Protein AF-A0A2S2P7K3-F1 (afdb_monomer_lite)

Structure (mmCIF, N/CA/C/O backbone):
data_AF-A0A2S2P7K3-F1
#
_entry.id   AF-A0A2S2P7K3-F1
#
loop_
_atom_site.group_PDB
_atom_site.id
_atom_site.type_symbol
_atom_site.label_atom_id
_atom_site.label_alt_id
_atom_site.label_comp_id
_atom_site.label_asym_id
_atom_site.label_entity_id
_atom_site.label_seq_id
_atom_site.pdbx_PDB_ins_code
_atom_site.Cartn_x
_atom_site.Cartn_y
_atom_site.Cartn_z
_atom_site.occupancy
_atom_site.B_iso_or_equiv
_atom_site.auth_seq_id
_atom_site.auth_comp_id
_atom_site.auth_asym_id
_atom_site.auth_atom_id
_atom_site.pdbx_PDB_model_num
ATOM 1 N N . TYR A 1 1 ? 11.318 7.553 6.844 1.00 75.62 1 TYR A N 1
ATOM 2 C CA . TYR A 1 1 ? 10.306 7.087 7.810 1.00 75.62 1 TYR A CA 1
ATOM 3 C C . TYR A 1 1 ? 8.905 7.503 7.356 1.00 75.62 1 TYR A C 1
ATOM 5 O O . TYR A 1 1 ? 8.295 6.700 6.678 1.00 75.62 1 TYR A O 1
ATOM 13 N N . TYR A 1 2 ? 8.450 8.754 7.531 1.00 88.12 2 TYR A N 1
ATOM 14 C CA . TYR A 1 2 ? 7.096 9.198 7.116 1.00 88.12 2 TYR A CA 1
ATOM 15 C C . TYR A 1 2 ? 6.766 9.002 5.621 1.00 88.12 2 TYR A C 1
ATOM 17 O O . TYR A 1 2 ? 5.829 8.288 5.277 1.00 88.12 2 TYR A O 1
ATOM 25 N N . PHE A 1 3 ? 7.567 9.598 4.72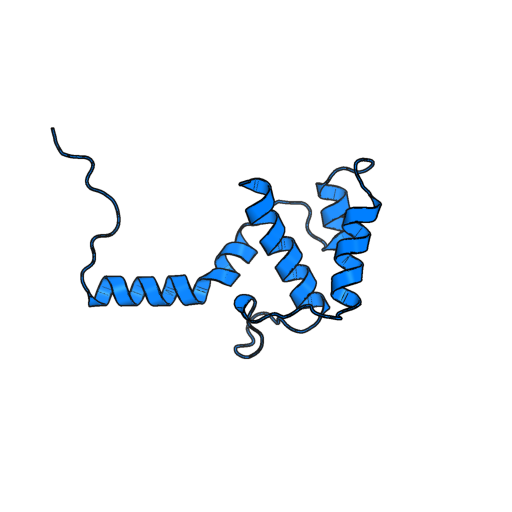8 1.00 91.00 3 PHE A N 1
ATOM 26 C CA . PHE A 1 3 ? 7.356 9.508 3.275 1.00 91.00 3 PHE A CA 1
ATOM 27 C C . PHE A 1 3 ? 7.331 8.054 2.783 1.00 91.00 3 PHE A C 1
ATOM 29 O O . PHE A 1 3 ? 6.427 7.655 2.054 1.00 91.00 3 PHE A O 1
ATOM 36 N N . GLY A 1 4 ? 8.302 7.255 3.241 1.00 93.38 4 GLY A N 1
ATOM 37 C CA . GLY A 1 4 ? 8.417 5.841 2.886 1.00 93.38 4 GLY A CA 1
ATOM 38 C C . GLY A 1 4 ? 7.206 5.021 3.323 1.00 93.38 4 GLY A C 1
ATOM 39 O O . GLY A 1 4 ? 6.751 4.192 2.548 1.00 93.38 4 GLY A O 1
ATOM 40 N N . THR A 1 5 ? 6.639 5.290 4.505 1.00 94.44 5 THR A N 1
ATOM 41 C CA . THR A 1 5 ? 5.430 4.598 4.971 1.00 94.44 5 THR A CA 1
ATOM 42 C C . THR A 1 5 ? 4.260 4.837 4.027 1.00 94.44 5 THR A C 1
ATOM 44 O O . THR A 1 5 ? 3.658 3.874 3.572 1.00 94.44 5 THR A O 1
ATOM 47 N N . VAL A 1 6 ? 3.947 6.090 3.686 1.00 96.12 6 VAL A N 1
ATOM 48 C CA . VAL A 1 6 ? 2.803 6.382 2.803 1.00 96.12 6 VAL A CA 1
ATOM 49 C C . VAL A 1 6 ? 3.021 5.777 1.414 1.00 96.12 6 VAL A C 1
ATOM 51 O O . VAL A 1 6 ? 2.153 5.073 0.897 1.00 96.12 6 VAL A O 1
ATOM 54 N N . LEU A 1 7 ? 4.215 5.971 0.850 1.00 96.44 7 LEU A N 1
ATOM 55 C CA . LEU A 1 7 ? 4.554 5.460 -0.475 1.00 96.44 7 LEU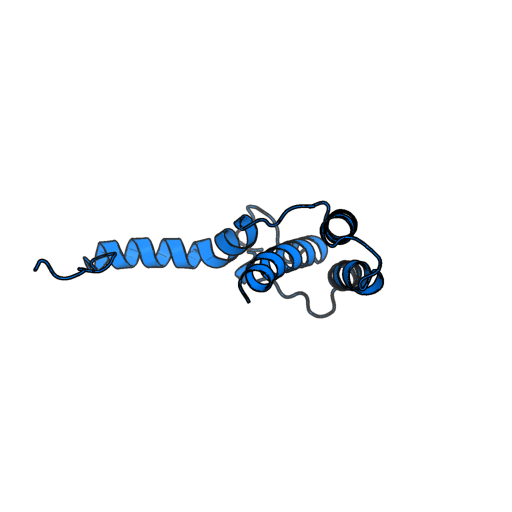 A CA 1
ATOM 56 C C . LEU A 1 7 ? 4.533 3.924 -0.534 1.00 96.44 7 LEU A C 1
ATOM 58 O O . LEU A 1 7 ? 4.108 3.356 -1.537 1.00 96.44 7 LEU A O 1
ATOM 62 N N . GLN A 1 8 ? 4.940 3.240 0.539 1.00 96.94 8 GLN A N 1
ATOM 63 C CA . GLN A 1 8 ? 4.888 1.781 0.623 1.00 96.94 8 GLN A CA 1
ATOM 64 C C . GLN A 1 8 ? 3.461 1.257 0.423 1.00 96.94 8 GLN A C 1
ATOM 66 O O . GLN A 1 8 ? 3.279 0.310 -0.338 1.00 96.94 8 GLN A O 1
ATOM 71 N N . PHE A 1 9 ? 2.450 1.861 1.059 1.00 98.00 9 PHE A N 1
ATOM 72 C CA . PHE A 1 9 ? 1.056 1.432 0.877 1.00 98.00 9 PHE A CA 1
ATOM 73 C C . PHE A 1 9 ? 0.540 1.730 -0.532 1.00 98.00 9 PHE A C 1
ATOM 75 O O . PHE A 1 9 ? -0.181 0.911 -1.096 1.00 98.00 9 PHE A O 1
ATOM 82 N N . GLN A 1 10 ? 0.949 2.853 -1.121 1.00 97.75 10 GLN A N 1
ATOM 83 C CA . GLN A 1 10 ? 0.596 3.225 -2.491 1.00 97.75 10 GLN A CA 1
ATOM 84 C C . GLN A 1 10 ? 1.154 2.216 -3.512 1.00 97.75 10 GLN A C 1
ATOM 86 O O . GLN A 1 10 ? 0.406 1.657 -4.314 1.00 97.75 10 GLN A O 1
ATOM 91 N N . ILE A 1 11 ? 2.447 1.881 -3.413 1.00 97.81 11 ILE A N 1
ATOM 92 C CA . ILE A 1 11 ? 3.081 0.861 -4.265 1.00 97.81 11 ILE A CA 1
ATOM 93 C C . ILE A 1 11 ? 2.482 -0.525 -3.982 1.00 97.81 11 ILE A C 1
ATOM 95 O O . ILE A 1 11 ? 2.211 -1.276 -4.917 1.00 97.81 11 ILE A O 1
ATOM 99 N N . HIS A 1 12 ? 2.225 -0.870 -2.716 1.00 98.31 12 HIS A N 1
ATOM 100 C CA . HIS A 1 12 ? 1.591 -2.140 -2.353 1.00 98.31 12 HIS A CA 1
ATOM 101 C C . HIS A 1 12 ? 0.202 -2.284 -2.981 1.00 98.31 12 HIS A C 1
ATOM 103 O O . HIS A 1 12 ? -0.072 -3.307 -3.603 1.00 98.31 12 HIS A O 1
ATOM 109 N N . LYS A 1 13 ? -0.640 -1.246 -2.920 1.00 98.31 13 LYS A N 1
ATOM 110 C CA . LYS A 1 13 ? -1.955 -1.229 -3.576 1.00 98.31 13 LYS A CA 1
ATOM 111 C C . LYS A 1 13 ? -1.848 -1.456 -5.081 1.00 98.31 13 LYS A C 1
ATOM 113 O O . LYS A 1 13 ? -2.577 -2.293 -5.612 1.00 98.31 13 LYS A O 1
ATOM 118 N N . ALA A 1 14 ? -0.911 -0.788 -5.752 1.00 98.31 14 ALA A N 1
ATOM 119 C CA . ALA A 1 14 ? -0.677 -0.988 -7.180 1.00 98.31 14 ALA A CA 1
ATOM 120 C C . ALA A 1 14 ? -0.227 -2.424 -7.504 1.00 98.31 14 ALA A C 1
ATOM 122 O O . ALA A 1 14 ? -0.766 -3.051 -8.416 1.00 98.31 14 ALA A O 1
ATOM 123 N N . MET A 1 15 ? 0.701 -2.985 -6.722 1.00 98.69 15 MET A N 1
ATOM 124 C CA . MET A 1 15 ? 1.139 -4.377 -6.869 1.00 98.69 15 MET A CA 1
ATOM 125 C C . MET A 1 15 ? -0.001 -5.377 -6.657 1.00 98.69 15 MET A C 1
ATOM 127 O O . MET A 1 15 ? -0.119 -6.339 -7.409 1.00 98.69 15 MET A O 1
ATOM 131 N N . CYS A 1 16 ? -0.857 -5.142 -5.665 1.00 98.62 16 CYS A N 1
ATOM 132 C CA . CYS A 1 16 ? -2.005 -5.991 -5.359 1.00 98.62 16 CYS A CA 1
ATOM 133 C C . CYS A 1 16 ? -3.101 -5.929 -6.425 1.00 98.62 16 CYS A C 1
ATOM 135 O O . CYS A 1 16 ? -3.756 -6.937 -6.708 1.00 98.62 16 CYS A O 1
ATOM 137 N N . LEU A 1 17 ? -3.298 -4.754 -7.029 1.00 98.31 17 LEU A N 1
ATOM 138 C CA . LEU A 1 17 ? -4.188 -4.591 -8.172 1.00 98.31 17 LEU A CA 1
ATOM 139 C C . LEU A 1 17 ? -3.639 -5.352 -9.387 1.00 98.31 17 LEU A C 1
ATOM 141 O O . LEU A 1 17 ? -4.374 -6.106 -10.022 1.00 98.31 17 LEU A O 1
ATOM 145 N N . ALA A 1 18 ? -2.338 -5.212 -9.665 1.00 98.31 18 ALA A N 1
ATOM 146 C CA . ALA A 1 18 ? -1.666 -5.882 -10.776 1.00 98.31 18 ALA A CA 1
ATOM 147 C C . ALA A 1 18 ? -1.622 -7.412 -10.621 1.00 98.31 18 ALA A C 1
ATOM 149 O O . ALA A 1 18 ? -1.807 -8.129 -11.600 1.00 98.31 18 ALA A O 1
ATOM 150 N N . SER A 1 19 ? -1.436 -7.927 -9.400 1.00 98.19 19 SER A N 1
ATOM 151 C CA . SER A 1 19 ? -1.480 -9.369 -9.112 1.00 98.19 19 SER A CA 1
ATOM 152 C C . SER A 1 19 ? -2.900 -9.951 -9.125 1.00 98.19 19 SER A C 1
ATOM 154 O O . SER A 1 19 ? -3.081 -11.168 -9.063 1.00 98.19 19 SER A O 1
ATOM 156 N N . GLY A 1 20 ? -3.927 -9.095 -9.164 1.00 97.62 20 GLY A N 1
ATOM 157 C CA . GLY A 1 20 ? -5.331 -9.488 -9.090 1.00 97.62 20 GLY A CA 1
ATOM 158 C C . GLY A 1 20 ? -5.776 -9.999 -7.714 1.00 97.62 20 GLY A C 1
ATOM 159 O O . GLY A 1 20 ? -6.879 -10.545 -7.613 1.00 97.62 20 GLY A O 1
ATOM 160 N N . GLN A 1 21 ? -4.952 -9.845 -6.674 1.00 97.75 21 GLN A N 1
ATOM 161 C CA . GLN A 1 21 ? -5.251 -10.235 -5.285 1.00 97.75 21 GLN A CA 1
ATOM 162 C C . GLN A 1 21 ? -6.086 -9.185 -4.545 1.00 97.75 21 GLN A C 1
ATOM 164 O O . GLN A 1 21 ? 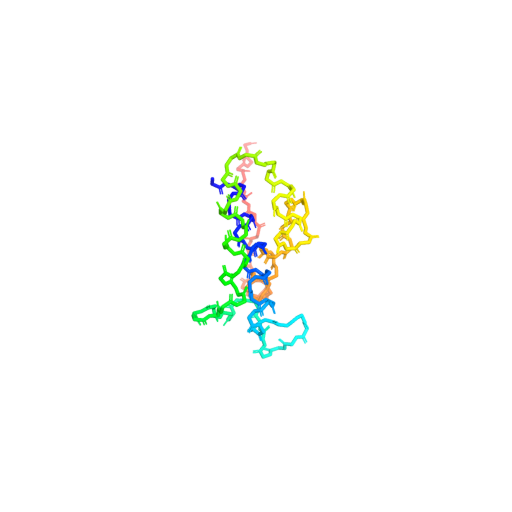-6.753 -9.499 -3.564 1.00 97.75 21 GLN A O 1
ATOM 169 N N . TYR A 1 22 ? -6.102 -7.958 -5.057 1.00 98.38 22 TYR A N 1
ATOM 170 C CA . TYR A 1 22 ? -6.964 -6.877 -4.603 1.00 98.38 22 TYR A CA 1
ATOM 171 C C . TYR A 1 22 ? -7.894 -6.425 -5.730 1.00 98.38 22 TYR A C 1
ATOM 173 O O . TYR A 1 22 ? -7.488 -6.341 -6.893 1.00 98.38 22 TYR A O 1
ATOM 181 N N . ARG A 1 23 ? -9.146 -6.119 -5.381 1.00 97.44 23 ARG A N 1
ATOM 182 C CA . ARG A 1 23 ? -10.101 -5.446 -6.265 1.00 97.44 23 ARG A CA 1
ATOM 183 C C . ARG A 1 23 ? -10.902 -4.420 -5.462 1.00 97.44 23 ARG A C 1
ATOM 185 O O . ARG A 1 23 ? -11.474 -4.788 -4.436 1.00 97.44 23 ARG A O 1
ATOM 192 N N . PRO A 1 24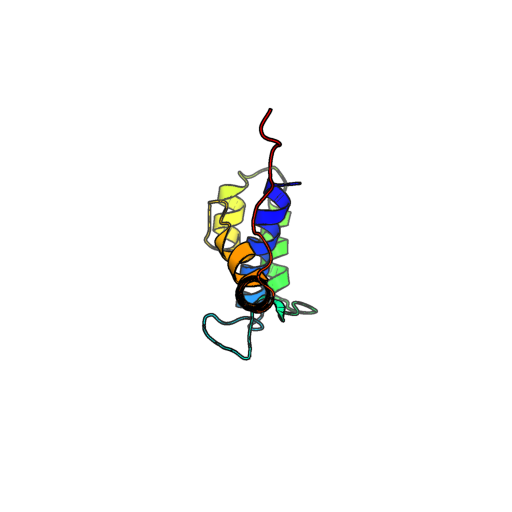 ? -11.002 -3.164 -5.931 1.00 95.31 24 PRO A N 1
ATOM 193 C CA . PRO A 1 24 ? -11.874 -2.183 -5.301 1.00 95.31 24 PRO A CA 1
ATOM 194 C C . PRO A 1 24 ? -13.307 -2.713 -5.198 1.00 95.31 24 PRO A C 1
ATOM 196 O O . PRO A 1 24 ? -13.842 -3.246 -6.171 1.00 95.31 24 PRO A O 1
ATOM 199 N N . ASN A 1 25 ? -13.926 -2.537 -4.031 1.00 92.88 25 ASN A N 1
ATOM 200 C CA . ASN A 1 25 ? -15.306 -2.940 -3.737 1.00 92.88 25 ASN A CA 1
ATOM 201 C C . ASN A 1 25 ? -15.588 -4.459 -3.773 1.00 92.88 25 ASN A C 1
ATOM 203 O O . ASN A 1 25 ? -16.753 -4.853 -3.765 1.00 92.88 25 ASN A O 1
ATOM 207 N N . ASP A 1 26 ? -14.564 -5.319 -3.786 1.00 96.50 26 ASP A N 1
ATOM 208 C CA . ASP A 1 26 ? -14.731 -6.773 -3.661 1.00 96.50 26 ASP A CA 1
ATOM 209 C C . ASP A 1 26 ? -14.427 -7.222 -2.217 1.00 96.50 26 ASP A C 1
ATOM 211 O O . ASP A 1 26 ? -13.265 -7.196 -1.796 1.00 96.50 26 ASP A O 1
ATOM 215 N N . PRO A 1 27 ? -15.430 -7.677 -1.440 1.00 94.56 27 PRO A N 1
ATOM 216 C CA . PRO A 1 27 ? -15.229 -8.078 -0.046 1.00 94.56 27 PRO A CA 1
ATOM 217 C C . PRO A 1 27 ? -14.325 -9.311 0.112 1.00 94.56 27 PRO A C 1
ATOM 219 O O . PRO A 1 27 ? -13.825 -9.574 1.207 1.00 94.56 27 PRO A O 1
ATOM 222 N N . ASN A 1 28 ? -14.085 -10.062 -0.966 1.00 96.12 28 ASN A N 1
ATOM 223 C CA . ASN A 1 28 ? -13.206 -11.229 -0.959 1.00 96.12 28 ASN A CA 1
ATOM 224 C C . ASN A 1 28 ? -11.765 -10.888 -1.361 1.00 96.12 28 ASN A C 1
ATOM 226 O O . ASN A 1 28 ? -10.876 -11.718 -1.182 1.00 96.12 28 ASN A O 1
ATOM 230 N N . LYS A 1 29 ? -11.518 -9.680 -1.883 1.00 97.19 29 LYS A N 1
ATOM 231 C CA . LYS A 1 29 ? -10.208 -9.226 -2.373 1.00 97.19 29 LYS A CA 1
ATOM 232 C C . LYS A 1 29 ? -9.826 -7.881 -1.769 1.00 97.19 29 LYS A C 1
ATOM 234 O O . LYS A 1 29 ? -9.646 -6.883 -2.465 1.00 97.19 29 LYS A O 1
ATOM 239 N N . LEU A 1 30 ? -9.710 -7.880 -0.446 1.00 97.50 30 LEU A N 1
ATOM 240 C CA . LEU A 1 30 ? -9.382 -6.710 0.363 1.00 97.50 30 LEU A CA 1
ATOM 241 C C . LEU A 1 30 ? -7.877 -6.433 0.357 1.00 97.50 30 LEU A C 1
ATOM 243 O O . LEU A 1 30 ? -7.069 -7.359 0.402 1.00 97.50 30 LEU A O 1
ATOM 247 N N . LEU A 1 31 ? -7.502 -5.151 0.386 1.00 98.00 31 LEU A N 1
ATOM 248 C CA . LEU A 1 31 ? -6.102 -4.732 0.306 1.00 98.00 31 LEU A CA 1
ATOM 249 C C . LEU A 1 31 ? -5.238 -5.323 1.437 1.00 98.00 31 LEU A C 1
ATOM 251 O O . LEU A 1 31 ? -4.149 -5.817 1.176 1.00 98.00 31 LEU A O 1
ATOM 255 N N . HIS A 1 32 ? -5.749 -5.373 2.671 1.00 97.25 32 HIS A N 1
ATOM 256 C CA . HIS A 1 32 ? -5.028 -5.940 3.822 1.00 97.25 32 HIS A CA 1
ATOM 257 C C . HIS A 1 32 ? -4.890 -7.473 3.809 1.00 97.25 32 HIS A C 1
ATOM 259 O O . HIS A 1 32 ? -4.216 -8.026 4.674 1.00 97.25 32 HIS A O 1
ATOM 265 N N . LYS A 1 33 ? -5.539 -8.171 2.865 1.00 97.62 33 LYS A N 1
ATOM 266 C CA . LYS A 1 33 ? -5.421 -9.629 2.673 1.00 97.62 33 LYS A CA 1
ATOM 267 C C . LYS A 1 33 ? -4.561 -10.005 1.467 1.00 97.62 33 LYS A C 1
ATOM 269 O O . LYS A 1 33 ? -4.396 -11.188 1.191 1.00 97.62 33 LYS A O 1
ATOM 274 N N . CYS A 1 34 ? -4.063 -9.020 0.728 1.00 98.12 34 CYS A N 1
ATOM 275 C CA . CYS A 1 34 ? -3.291 -9.251 -0.479 1.00 98.12 34 CYS A CA 1
ATOM 276 C C . CYS A 1 34 ? -1.964 -9.969 -0.187 1.00 98.12 34 CYS A C 1
ATOM 278 O O . CYS A 1 34 ? -1.187 -9.527 0.659 1.00 98.12 34 CYS A O 1
ATOM 280 N N . ASP A 1 35 ? -1.669 -11.013 -0.965 1.00 97.69 35 ASP A N 1
ATOM 281 C CA . ASP A 1 35 ? -0.358 -11.662 -1.011 1.00 97.69 35 ASP A CA 1
ATOM 282 C C . ASP A 1 35 ? 0.217 -11.597 -2.434 1.00 97.69 35 ASP A C 1
ATOM 284 O O . ASP A 1 35 ? -0.327 -12.166 -3.377 1.00 97.69 35 ASP A O 1
ATOM 288 N N . ILE A 1 36 ? 1.328 -10.882 -2.601 1.00 98.00 36 ILE A N 1
ATOM 289 C CA . ILE A 1 36 ? 1.999 -10.689 -3.896 1.00 98.00 36 ILE A CA 1
ATOM 290 C C . ILE A 1 36 ? 3.062 -11.757 -4.193 1.00 98.00 36 ILE A C 1
ATOM 292 O O . ILE A 1 36 ? 3.785 -11.648 -5.189 1.00 98.00 36 ILE A O 1
ATOM 296 N N . TYR A 1 37 ? 3.192 -12.784 -3.349 1.00 97.75 37 TYR A N 1
ATOM 297 C CA . TYR A 1 37 ? 4.171 -13.849 -3.531 1.00 97.75 37 TYR A CA 1
ATOM 298 C C . TYR A 1 37 ? 4.048 -14.503 -4.918 1.00 97.75 37 TYR A C 1
ATOM 300 O O . TYR A 1 37 ? 2.974 -14.909 -5.356 1.00 97.75 37 TYR A O 1
ATOM 308 N N . ARG A 1 38 ? 5.183 -14.605 -5.628 1.00 97.31 38 ARG A N 1
ATOM 309 C CA . ARG A 1 38 ? 5.305 -15.155 -6.997 1.00 97.31 38 ARG A CA 1
ATOM 310 C C . ARG A 1 38 ? 4.499 -14.436 -8.093 1.00 97.31 38 ARG A C 1
ATOM 312 O O . ARG A 1 38 ? 4.434 -14.958 -9.206 1.00 97.31 38 ARG A O 1
ATOM 319 N N . SER A 1 39 ? 3.960 -13.238 -7.852 1.00 98.50 39 SER A N 1
ATOM 320 C CA . SER A 1 39 ? 3.350 -12.442 -8.927 1.00 98.50 39 SER A CA 1
ATOM 321 C C . SER A 1 39 ? 4.421 -11.762 -9.781 1.00 98.50 39 SER A C 1
ATOM 323 O O . SER A 1 39 ? 5.190 -10.919 -9.310 1.00 98.50 39 SER A O 1
ATOM 325 N N . LYS A 1 40 ? 4.454 -12.113 -11.071 1.00 98.50 40 LYS A N 1
ATOM 326 C CA . LYS A 1 40 ? 5.340 -11.468 -12.052 1.00 98.50 40 LYS A CA 1
ATOM 327 C C . LYS A 1 40 ? 4.900 -10.033 -12.331 1.00 98.50 40 LYS A C 1
ATOM 329 O O . LYS A 1 40 ? 5.738 -9.168 -12.559 1.00 98.50 40 LYS A O 1
ATOM 334 N N . GLU A 1 41 ? 3.599 -9.788 -12.268 1.00 98.38 41 GLU A N 1
ATOM 335 C CA . GLU A 1 41 ? 2.943 -8.506 -12.505 1.00 98.38 41 GLU A CA 1
ATOM 336 C C . GLU A 1 41 ? 3.307 -7.507 -11.399 1.00 98.38 41 GLU A C 1
ATOM 338 O O . GLU A 1 41 ? 3.744 -6.395 -11.691 1.00 98.38 41 GLU A O 1
ATOM 343 N N . ALA A 1 42 ? 3.244 -7.930 -10.130 1.00 98.44 42 ALA A N 1
ATOM 344 C CA . ALA A 1 42 ? 3.744 -7.140 -9.005 1.00 98.44 42 ALA A CA 1
ATOM 345 C C . ALA A 1 42 ? 5.259 -6.888 -9.116 1.00 98.44 42 ALA A C 1
ATOM 347 O O . ALA A 1 42 ? 5.724 -5.762 -8.934 1.00 98.44 42 ALA A O 1
ATOM 348 N N . GLY A 1 43 ? 6.035 -7.919 -9.474 1.00 98.25 43 GLY A N 1
ATOM 349 C CA . GLY A 1 43 ? 7.481 -7.798 -9.671 1.00 98.25 43 GLY A CA 1
ATOM 350 C C . GLY A 1 43 ? 7.867 -6.804 -10.773 1.00 98.25 43 GLY A C 1
ATOM 351 O O . GLY A 1 43 ? 8.859 -6.090 -10.627 1.00 98.25 43 GLY A O 1
ATOM 352 N N . ALA A 1 44 ? 7.076 -6.704 -11.846 1.00 98.38 44 ALA A N 1
AT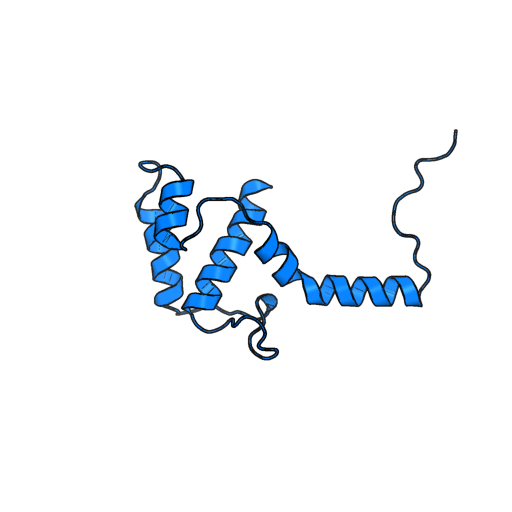OM 353 C CA . ALA A 1 44 ? 7.308 -5.752 -12.931 1.00 98.38 44 ALA A CA 1
ATOM 354 C C . ALA A 1 44 ? 7.207 -4.290 -12.464 1.00 98.38 44 ALA A C 1
ATOM 356 O O . ALA A 1 44 ? 7.996 -3.458 -12.911 1.00 98.38 44 ALA A O 1
ATOM 357 N N . ILE A 1 45 ? 6.299 -3.986 -11.529 1.00 98.19 45 ILE A N 1
ATOM 358 C CA . ILE A 1 45 ? 6.175 -2.648 -10.928 1.00 98.19 45 ILE A CA 1
ATOM 359 C C . ILE A 1 45 ? 7.438 -2.303 -10.137 1.00 98.19 45 ILE A C 1
ATOM 361 O O . ILE A 1 45 ? 8.046 -1.262 -10.372 1.00 98.19 45 ILE A O 1
ATOM 365 N N . VAL A 1 46 ? 7.868 -3.190 -9.233 1.00 96.94 46 VAL A N 1
ATOM 366 C CA . VAL A 1 46 ? 9.071 -2.961 -8.413 1.00 96.94 46 VAL A CA 1
ATOM 367 C C . VAL A 1 46 ? 10.305 -2.812 -9.294 1.00 96.94 46 VAL A C 1
ATOM 369 O O . VAL A 1 46 ? 11.078 -1.877 -9.106 1.00 96.94 46 VAL A O 1
ATOM 372 N N . LYS A 1 47 ? 10.457 -3.687 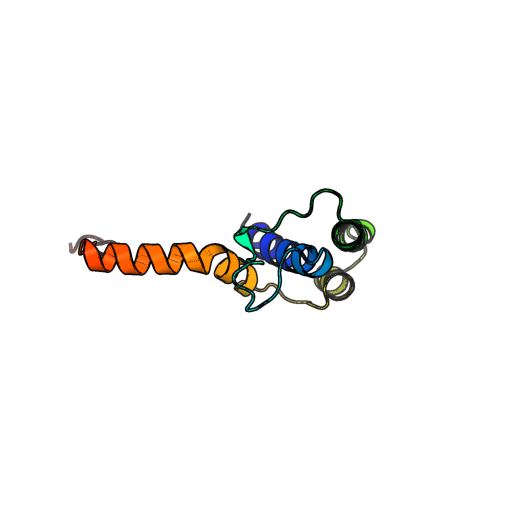-10.294 1.00 97.81 47 LYS A N 1
ATOM 373 C CA . LYS A 1 47 ? 11.545 -3.617 -11.272 1.00 97.81 47 LYS A CA 1
ATOM 374 C C . LYS A 1 47 ? 11.585 -2.245 -11.947 1.00 97.81 47 LYS A C 1
ATOM 376 O O . LYS A 1 47 ? 12.621 -1.594 -11.907 1.00 97.81 47 LYS A O 1
ATOM 381 N N . LYS A 1 48 ? 10.450 -1.771 -12.464 1.00 96.69 48 LYS A N 1
ATOM 382 C CA . LYS A 1 48 ? 10.353 -0.473 -13.140 1.00 96.69 48 LYS A CA 1
ATOM 383 C C . LYS A 1 48 ? 10.712 0.707 -12.233 1.00 96.69 48 LYS A C 1
ATOM 385 O O . LYS A 1 48 ? 11.312 1.667 -12.698 1.00 96.69 48 LYS A O 1
ATOM 390 N N . ILE A 1 49 ? 10.376 0.632 -10.944 1.00 96.00 49 ILE A N 1
ATOM 391 C CA . ILE A 1 49 ? 10.758 1.657 -9.961 1.00 96.00 49 ILE A CA 1
ATOM 392 C C . ILE A 1 49 ? 12.265 1.621 -9.685 1.00 96.00 49 ILE A C 1
ATOM 394 O O . ILE A 1 49 ? 12.913 2.663 -9.630 1.00 96.00 49 ILE A O 1
ATOM 398 N N . MET A 1 50 ? 12.823 0.427 -9.487 1.00 96.19 50 MET A N 1
ATOM 399 C CA . MET A 1 50 ? 14.217 0.258 -9.074 1.00 96.19 50 MET A CA 1
ATOM 400 C C . MET A 1 50 ? 15.216 0.480 -10.216 1.00 96.19 50 MET A C 1
ATOM 402 O O . MET A 1 50 ? 16.324 0.940 -9.953 1.00 96.19 50 MET A O 1
ATOM 406 N N . GLU A 1 51 ? 14.837 0.191 -11.464 1.00 96.69 51 GLU A N 1
ATOM 407 C CA . GLU A 1 51 ? 15.689 0.381 -12.648 1.00 96.69 51 GLU A CA 1
ATOM 408 C C . GLU A 1 51 ? 16.098 1.842 -12.863 1.00 96.69 51 GLU A C 1
ATOM 410 O O . GLU A 1 51 ? 17.227 2.095 -13.277 1.00 96.69 51 GLU A O 1
ATOM 415 N N . SER A 1 52 ? 15.229 2.800 -12.527 1.00 92.38 52 SER A N 1
ATOM 416 C CA . SER A 1 52 ? 15.540 4.231 -12.637 1.00 92.38 52 SER A CA 1
ATOM 417 C C . SER A 1 52 ? 16.575 4.711 -11.614 1.00 92.38 52 SER A C 1
ATOM 419 O O . SER A 1 52 ? 17.153 5.782 -11.780 1.00 92.38 52 SER A O 1
ATOM 421 N N . GLY A 1 53 ? 16.800 3.970 -10.522 1.00 92.50 53 GLY A N 1
ATOM 422 C CA . GLY A 1 53 ? 17.708 4.376 -9.448 1.00 92.50 53 GLY A CA 1
ATOM 423 C C . GLY A 1 53 ? 17.506 5.838 -9.026 1.00 92.50 53 GLY A C 1
ATOM 424 O O . GLY A 1 53 ? 16.412 6.239 -8.631 1.00 92.50 53 GLY A O 1
ATOM 425 N N . SER A 1 54 ? 18.570 6.638 -9.127 1.00 93.81 54 SER A N 1
ATOM 426 C CA . SER A 1 54 ? 18.539 8.085 -8.878 1.00 93.81 54 SER A CA 1
ATOM 427 C C . SER A 1 54 ? 18.644 8.938 -10.148 1.00 93.81 54 SER A C 1
ATOM 429 O O . SER A 1 54 ? 18.900 10.135 -10.032 1.00 93.81 54 SER A O 1
ATOM 431 N N . SER A 1 55 ? 18.535 8.350 -11.346 1.00 94.88 55 SER A N 1
ATOM 432 C CA . SER A 1 55 ? 18.658 9.105 -12.602 1.00 94.88 55 SER A CA 1
ATOM 433 C C . SER A 1 55 ? 17.397 9.900 -12.940 1.00 94.88 55 SER A C 1
ATOM 435 O O . SER A 1 55 ? 17.492 10.923 -13.607 1.00 94.88 55 SER A O 1
ATOM 437 N N . GLU A 1 56 ? 16.236 9.455 -12.456 1.00 93.31 56 GLU A N 1
ATOM 438 C CA . GLU A 1 56 ? 14.928 10.063 -12.717 1.00 93.31 56 GLU A CA 1
ATOM 439 C C . GLU A 1 56 ? 14.319 10.679 -11.451 1.00 93.31 56 GLU A C 1
ATOM 441 O O . GLU A 1 56 ? 14.585 10.246 -10.323 1.00 93.31 56 GLU A O 1
ATOM 446 N N . ASN A 1 57 ? 13.436 11.669 -11.623 1.00 95.94 57 ASN A N 1
ATOM 447 C CA . ASN A 1 57 ? 12.646 12.183 -10.509 1.00 95.94 57 ASN A CA 1
ATOM 448 C C . ASN A 1 57 ? 11.697 11.091 -9.993 1.00 95.94 57 ASN A C 1
ATOM 450 O O . ASN A 1 57 ? 11.013 10.422 -10.766 1.00 95.94 57 ASN A O 1
ATOM 454 N N . TRP A 1 58 ? 11.585 10.953 -8.671 1.00 94.62 58 TRP A N 1
ATOM 455 C CA . TRP A 1 58 ? 10.728 9.933 -8.060 1.00 94.62 58 TRP A CA 1
ATOM 456 C C . TRP A 1 58 ? 9.263 10.009 -8.517 1.00 94.62 58 TRP A C 1
ATOM 458 O O . TRP A 1 58 ? 8.605 8.975 -8.591 1.00 94.62 58 TRP A O 1
ATOM 468 N N . ARG A 1 59 ? 8.745 11.205 -8.836 1.00 96.31 59 ARG A N 1
ATOM 469 C CA . ARG A 1 59 ? 7.371 11.386 -9.332 1.00 96.31 59 ARG A CA 1
ATOM 470 C C . ARG A 1 59 ? 7.188 10.817 -10.729 1.00 96.31 59 ARG A C 1
ATOM 472 O O . ARG A 1 59 ? 6.145 10.230 -11.001 1.00 96.31 59 ARG A O 1
ATOM 479 N N . ASP A 1 60 ? 8.193 10.973 -11.581 1.00 96.94 60 ASP A N 1
ATOM 480 C CA . ASP A 1 60 ? 8.170 10.465 -12.951 1.00 96.94 60 ASP A CA 1
ATOM 481 C C . ASP A 1 60 ? 8.299 8.944 -12.936 1.00 96.94 60 ASP A C 1
ATOM 483 O O . ASP A 1 60 ? 7.488 8.250 -13.546 1.00 96.94 60 ASP A O 1
ATOM 487 N N . THR A 1 61 ? 9.216 8.412 -12.124 1.00 96.44 61 THR A N 1
ATOM 488 C CA . THR A 1 61 ? 9.342 6.969 -11.878 1.00 96.44 61 THR A CA 1
ATOM 489 C C . THR A 1 61 ? 8.037 6.362 -11.355 1.00 96.44 61 THR A C 1
ATOM 491 O O . THR A 1 61 ? 7.602 5.320 -11.846 1.00 96.44 61 THR A O 1
ATOM 494 N N . LEU A 1 62 ? 7.371 7.015 -10.397 1.00 96.81 62 LEU A N 1
ATOM 495 C CA . LEU A 1 62 ? 6.093 6.549 -9.855 1.00 96.81 62 LEU A CA 1
ATOM 496 C C . LEU A 1 62 ? 4.976 6.602 -10.907 1.00 96.81 62 LEU A C 1
ATOM 498 O O . LEU A 1 62 ? 4.239 5.630 -11.069 1.00 96.81 62 LEU A O 1
ATOM 502 N N . SER A 1 63 ? 4.911 7.686 -11.685 1.00 97.25 63 SER A N 1
ATOM 503 C CA . SER A 1 63 ? 3.934 7.856 -12.766 1.00 97.25 63 SER A CA 1
ATOM 504 C C . SER A 1 63 ? 4.090 6.762 -13.818 1.00 97.25 63 SER A C 1
ATOM 506 O O . SER A 1 63 ? 3.124 6.122 -14.228 1.00 97.25 63 SER A O 1
ATOM 508 N N . LEU A 1 64 ? 5.334 6.475 -14.199 1.00 96.12 64 LEU A N 1
ATOM 509 C CA . LEU A 1 64 ? 5.665 5.414 -15.136 1.00 96.12 64 LEU A CA 1
ATOM 510 C C . LEU A 1 64 ? 5.324 4.026 -14.578 1.00 96.12 64 LEU A C 1
ATOM 512 O O . LEU A 1 64 ? 4.892 3.160 -15.341 1.00 96.12 64 LEU A O 1
ATOM 516 N N . ALA A 1 65 ? 5.545 3.784 -13.287 1.00 96.69 65 ALA A N 1
ATOM 517 C CA . ALA A 1 65 ? 5.350 2.473 -12.677 1.00 96.69 65 ALA A CA 1
ATOM 518 C C . ALA A 1 65 ? 3.885 2.146 -12.372 1.00 96.69 65 ALA A C 1
ATOM 520 O O . ALA A 1 65 ? 3.459 1.018 -12.616 1.00 96.69 65 ALA A O 1
ATOM 521 N N . ILE A 1 66 ? 3.132 3.108 -11.835 1.00 97.00 66 ILE A N 1
ATOM 522 C CA . ILE A 1 66 ? 1.792 2.871 -11.280 1.00 97.00 66 ILE A CA 1
ATOM 523 C C . ILE A 1 66 ? 0.737 3.887 -11.743 1.00 97.00 66 ILE A C 1
ATOM 525 O O . ILE A 1 66 ? -0.408 3.800 -11.317 1.00 97.00 66 ILE A O 1
ATOM 529 N N . GLY A 1 67 ? 1.089 4.839 -12.614 1.00 96.88 67 GLY A N 1
ATOM 530 C CA . GLY A 1 67 ? 0.157 5.851 -13.132 1.00 96.88 67 GLY A CA 1
ATOM 531 C C . GLY A 1 67 ? -0.126 7.013 -12.174 1.00 96.88 67 GLY A C 1
ATOM 532 O O . GLY A 1 67 ? -0.988 7.842 -12.456 1.00 96.88 67 GLY A O 1
ATOM 533 N N . GLU A 1 68 ? 0.594 7.100 -11.055 1.00 95.69 68 GLU A N 1
ATOM 534 C CA . GLU A 1 68 ? 0.417 8.127 -10.026 1.00 95.69 68 GLU A CA 1
ATOM 535 C C . GLU A 1 68 ? 1.715 8.917 -9.829 1.00 95.69 68 GLU A C 1
ATOM 537 O O . GLU A 1 68 ? 2.796 8.346 -9.803 1.00 95.69 68 GLU A O 1
ATOM 542 N N . ASN A 1 69 ? 1.637 10.238 -9.657 1.00 95.75 69 ASN A N 1
ATOM 543 C CA . ASN A 1 69 ? 2.821 11.112 -9.563 1.00 95.75 69 ASN A CA 1
ATOM 544 C C . ASN A 1 69 ? 2.894 11.927 -8.261 1.00 95.75 69 ASN A C 1
ATOM 546 O O . ASN A 1 69 ? 3.710 12.844 -8.121 1.00 95.75 69 ASN A O 1
ATOM 550 N N . LYS A 1 70 ? 2.016 11.625 -7.305 1.00 96.25 70 LYS A N 1
ATOM 551 C CA . LYS A 1 70 ? 1.917 12.292 -6.005 1.00 96.25 70 LYS A CA 1
ATOM 552 C C . LYS A 1 70 ? 1.896 11.254 -4.899 1.00 96.25 70 LYS A C 1
ATOM 554 O O . LYS A 1 70 ? 1.545 10.103 -5.126 1.00 96.25 70 LYS A O 1
ATOM 559 N N . LEU A 1 71 ? 2.265 11.702 -3.705 1.00 95.06 71 LEU A N 1
ATOM 560 C CA . LEU A 1 71 ? 2.100 10.914 -2.496 1.00 95.06 71 LEU A CA 1
ATOM 561 C C . LEU A 1 71 ? 0.614 10.892 -2.118 1.00 95.06 71 LEU A C 1
ATOM 563 O O . LEU A 1 71 ? 0.029 11.963 -1.941 1.00 95.06 71 LEU A O 1
ATOM 567 N N . ASP A 1 72 ? 0.031 9.703 -1.986 1.00 93.69 72 ASP A N 1
ATOM 568 C CA . ASP A 1 72 ? -1.382 9.514 -1.657 1.00 93.69 72 ASP A CA 1
ATOM 569 C C . ASP A 1 72 ? -1.567 8.648 -0.396 1.00 93.69 72 ASP A C 1
ATOM 571 O O . ASP A 1 72 ? -1.153 7.491 -0.326 1.00 93.69 72 ASP A O 1
ATOM 575 N N . GLY A 1 73 ? -2.222 9.221 0.618 1.00 95.25 73 GLY A N 1
ATOM 576 C CA . GLY A 1 73 ? -2.571 8.532 1.862 1.00 95.25 73 GLY A CA 1
ATOM 577 C C . GLY A 1 73 ? -3.797 7.620 1.758 1.00 95.25 73 GLY A C 1
ATOM 578 O O . GLY A 1 73 ? -4.101 6.913 2.721 1.00 95.25 73 GLY A O 1
ATOM 579 N N . SER A 1 74 ? -4.508 7.617 0.627 1.00 96.25 74 SER A N 1
ATOM 580 C CA . SER A 1 74 ? -5.729 6.829 0.435 1.00 96.25 74 SER A CA 1
ATOM 581 C C . SER A 1 74 ? -5.476 5.328 0.582 1.00 96.25 74 SER A C 1
ATOM 583 O O . SER A 1 74 ? -6.244 4.651 1.258 1.00 96.25 74 SER A O 1
ATOM 585 N N . ALA A 1 75 ? -4.361 4.818 0.048 1.00 97.12 75 ALA A N 1
ATOM 586 C CA . ALA A 1 75 ? -3.991 3.407 0.144 1.00 97.12 75 ALA A CA 1
ATOM 587 C C . ALA A 1 75 ? -3.715 2.969 1.592 1.00 97.12 75 ALA A C 1
ATOM 589 O O . ALA A 1 75 ? -4.139 1.891 2.007 1.00 97.12 75 ALA A O 1
ATOM 590 N N . LEU A 1 76 ? -3.046 3.823 2.375 1.00 97.31 76 LEU A N 1
ATOM 591 C CA . LEU A 1 76 ? -2.821 3.597 3.804 1.00 97.31 76 LEU A CA 1
ATOM 592 C C . LEU A 1 76 ? -4.158 3.548 4.555 1.00 97.31 76 LEU A C 1
ATOM 594 O O . LEU A 1 76 ? -4.399 2.622 5.328 1.00 97.31 76 LEU A O 1
ATOM 598 N N . ARG A 1 77 ? -5.037 4.527 4.314 1.00 96.88 77 ARG A N 1
ATOM 599 C CA . ARG A 1 77 ? -6.349 4.583 4.966 1.00 96.88 77 ARG A CA 1
ATOM 600 C C . ARG A 1 77 ? -7.208 3.373 4.611 1.00 96.88 77 ARG A C 1
ATOM 602 O O . ARG A 1 77 ? -7.809 2.782 5.497 1.00 96.88 77 ARG A O 1
ATOM 609 N N . GLU A 1 78 ? -7.237 2.988 3.341 1.00 97.38 78 GLU A N 1
ATOM 610 C CA . GLU A 1 78 ? -7.992 1.830 2.864 1.00 97.38 78 GLU A CA 1
ATOM 611 C C . GLU A 1 78 ? -7.501 0.524 3.496 1.00 97.38 78 GLU A C 1
ATOM 613 O O . GLU A 1 78 ? -8.307 -0.295 3.931 1.00 97.38 78 GLU A O 1
ATOM 618 N N . PHE A 1 79 ? -6.182 0.344 3.609 1.00 97.81 79 PHE A N 1
ATOM 619 C CA . PHE A 1 79 ? -5.608 -0.827 4.267 1.00 97.81 79 PHE A CA 1
ATOM 620 C C . PHE A 1 79 ? -6.125 -0.977 5.707 1.00 97.81 79 PHE A C 1
ATOM 622 O O . PHE A 1 79 ? -6.485 -2.077 6.126 1.00 97.81 79 PHE A O 1
ATOM 629 N N . PHE A 1 80 ? -6.200 0.132 6.451 1.00 97.88 80 PHE A N 1
ATOM 630 C CA . PHE A 1 80 ? -6.626 0.149 7.853 1.00 97.88 80 PHE A CA 1
ATOM 631 C C . PHE A 1 80 ? -8.125 0.382 8.069 1.00 97.88 80 PHE A C 1
ATOM 633 O O . PHE A 1 80 ? -8.565 0.328 9.216 1.00 97.88 80 PHE A O 1
ATOM 640 N N . GLN A 1 81 ? -8.923 0.587 7.018 1.00 96.00 81 GLN A N 1
ATOM 641 C CA . GLN A 1 81 ? -10.350 0.897 7.141 1.00 96.00 81 GLN A CA 1
ATOM 642 C C . GLN A 1 81 ? -11.114 -0.104 8.034 1.00 96.00 81 GLN A C 1
ATOM 644 O O . GLN A 1 81 ? -11.830 0.351 8.926 1.00 96.00 81 GLN A O 1
ATOM 649 N N . PRO A 1 82 ? -10.944 -1.438 7.903 1.00 95.44 82 PRO A N 1
ATOM 650 C CA . PRO A 1 82 ? -11.679 -2.379 8.753 1.00 95.44 82 PRO A CA 1
ATOM 651 C C . PRO A 1 82 ? -11.319 -2.250 10.238 1.00 95.44 82 PRO A C 1
ATOM 653 O O . PRO A 1 82 ? -12.176 -2.398 11.108 1.00 95.44 82 PRO A O 1
ATOM 656 N N . LEU A 1 83 ? -10.051 -1.949 10.535 1.00 97.56 83 LEU A N 1
ATOM 657 C CA . LEU A 1 83 ? -9.595 -1.697 11.899 1.00 97.56 83 LEU A CA 1
ATOM 658 C C . LEU A 1 83 ? -10.143 -0.363 12.421 1.00 97.56 83 LEU A C 1
ATOM 660 O O . LEU A 1 83 ? -10.576 -0.300 13.568 1.00 97.56 83 LEU A O 1
ATOM 664 N N . GLU A 1 84 ? -10.149 0.686 11.591 1.00 96.19 84 GLU A N 1
ATOM 665 C CA . GLU A 1 84 ? -10.723 1.994 11.935 1.00 96.19 84 GLU A CA 1
ATOM 666 C C . GLU A 1 84 ? -12.207 1.859 12.314 1.00 96.19 84 GLU A C 1
ATOM 668 O O . GLU A 1 84 ? -12.639 2.386 13.340 1.00 96.19 84 GLU A O 1
ATOM 673 N N . GLU A 1 85 ? -12.981 1.122 11.516 1.00 96.50 85 GLU A N 1
ATOM 674 C CA . GLU A 1 85 ? -14.404 0.870 11.761 1.00 96.50 85 GLU A CA 1
ATOM 675 C C . GLU A 1 85 ? -14.633 0.064 13.042 1.00 96.50 85 GLU A C 1
ATOM 677 O O . GLU A 1 85 ? -15.471 0.439 13.868 1.00 96.50 85 GLU A O 1
ATOM 682 N N . TRP A 1 86 ? -13.858 -1.005 13.250 1.00 97.25 86 TRP A N 1
ATOM 683 C CA . TRP A 1 86 ? -13.946 -1.807 14.468 1.00 97.25 86 TRP A CA 1
ATOM 684 C C . TRP A 1 86 ? -13.628 -0.978 15.719 1.00 97.25 86 TRP A C 1
ATOM 686 O O . TRP A 1 86 ? -14.418 -0.967 16.663 1.00 97.25 86 TRP A O 1
ATOM 696 N N . LEU A 1 87 ? -12.527 -0.219 15.701 1.00 97.31 87 LEU A N 1
ATOM 697 C CA . LEU A 1 87 ? -12.123 0.645 16.814 1.00 97.31 87 LEU A CA 1
ATOM 698 C C . LEU A 1 87 ? -13.176 1.710 17.117 1.00 97.31 87 LEU A C 1
ATOM 700 O O . LEU A 1 87 ? -13.465 1.978 18.281 1.00 97.31 87 LEU A O 1
ATOM 704 N N . ARG A 1 88 ? -13.778 2.314 16.087 1.00 96.06 88 ARG A N 1
ATOM 705 C CA . ARG A 1 88 ? -14.843 3.309 16.257 1.00 96.06 88 ARG A CA 1
ATOM 706 C C . ARG A 1 88 ? -16.037 2.721 17.008 1.00 96.06 88 ARG A C 1
ATOM 708 O O . ARG A 1 88 ? -16.516 3.340 17.955 1.00 96.06 88 ARG A O 1
ATOM 715 N N . ASN A 1 89 ? -16.482 1.529 16.620 1.00 96.94 89 ASN A N 1
ATOM 716 C CA . ASN A 1 89 ? -17.604 0.849 17.267 1.00 96.94 89 ASN A CA 1
ATOM 717 C C . ASN A 1 89 ? -17.263 0.423 18.699 1.00 96.94 89 ASN A C 1
ATOM 719 O O . ASN A 1 89 ? -18.077 0.584 19.607 1.00 96.94 89 ASN A O 1
ATOM 723 N N . GLU A 1 90 ? -16.049 -0.074 18.917 1.00 97.38 90 GLU A N 1
ATOM 724 C CA . GLU A 1 90 ? -15.602 -0.534 20.229 1.00 97.38 90 GLU A CA 1
ATOM 725 C C . GLU A 1 90 ? -15.444 0.617 21.230 1.00 97.38 90 GLU A C 1
ATOM 727 O O . GLU A 1 90 ? -15.860 0.510 22.387 1.00 97.38 90 GLU A O 1
ATOM 732 N N . ASN A 1 91 ? -14.926 1.760 20.780 1.00 96.19 91 ASN A N 1
ATOM 733 C CA . ASN A 1 91 ? -14.837 2.966 21.598 1.00 96.19 91 ASN A CA 1
ATOM 734 C C . ASN A 1 91 ? -16.226 3.476 22.008 1.00 96.19 91 ASN A C 1
ATOM 736 O O . ASN A 1 91 ? -16.429 3.840 23.164 1.00 96.19 91 ASN A O 1
ATOM 740 N N . LEU A 1 92 ? -17.199 3.448 21.088 1.00 94.75 92 LEU A N 1
ATOM 741 C CA . LEU A 1 92 ? -18.592 3.796 21.390 1.00 94.75 92 LEU A CA 1
ATOM 742 C C . LEU A 1 92 ? -19.216 2.823 22.398 1.00 94.75 92 LEU A C 1
ATOM 744 O O . LEU A 1 92 ? -19.913 3.251 23.315 1.00 94.75 92 LEU A O 1
ATOM 748 N N . ARG A 1 93 ? -18.941 1.522 22.255 1.00 96.38 93 ARG A N 1
ATOM 749 C CA . ARG A 1 93 ? -19.460 0.471 23.141 1.00 96.38 93 ARG A CA 1
ATOM 750 C C . ARG A 1 93 ? -18.915 0.580 24.565 1.00 96.38 93 ARG A C 1
ATOM 752 O O . ARG A 1 93 ? -19.636 0.297 25.517 1.00 96.38 93 ARG A O 1
ATOM 759 N N . THR A 1 94 ? -17.643 0.937 24.708 1.00 96.38 94 THR A N 1
ATOM 760 C CA . THR A 1 94 ? -16.948 1.002 26.005 1.00 96.38 94 THR A CA 1
ATOM 761 C C . THR A 1 94 ? -16.996 2.385 26.650 1.00 96.38 94 THR A C 1
ATOM 763 O O . THR A 1 94 ? -16.652 2.515 27.822 1.00 96.38 94 THR A O 1
ATOM 766 N N . GLY A 1 95 ? -17.433 3.413 25.915 1.00 92.38 95 GLY A N 1
ATOM 767 C CA . GLY A 1 95 ? -17.383 4.799 26.379 1.00 92.38 95 GLY A CA 1
ATOM 768 C C . GLY A 1 95 ? -15.950 5.321 26.514 1.00 92.38 95 GLY A C 1
ATOM 769 O O . GLY A 1 95 ? -15.694 6.203 27.333 1.00 92.38 95 GLY A O 1
ATOM 770 N N . GLN A 1 96 ? -15.010 4.767 25.741 1.00 91.12 96 GLN A N 1
ATOM 771 C CA . GLN A 1 96 ? -13.608 5.167 25.780 1.00 91.12 96 GLN A CA 1
ATOM 772 C C . GLN A 1 96 ? -13.467 6.643 25.386 1.00 91.12 96 GLN A C 1
ATOM 774 O O . GLN A 1 96 ? -13.942 7.073 24.332 1.00 91.12 96 GLN A O 1
ATOM 779 N N . PHE A 1 97 ? -12.769 7.421 26.213 1.00 89.62 97 PHE A N 1
ATOM 780 C CA . PHE A 1 97 ? -12.434 8.804 25.884 1.00 89.62 97 PHE A CA 1
ATOM 781 C C . PHE A 1 97 ? -11.430 8.856 24.724 1.00 89.62 97 PHE A C 1
ATOM 783 O O . PHE A 1 97 ? -10.396 8.185 24.760 1.00 89.62 97 PHE A O 1
ATOM 790 N N . ILE A 1 98 ? -11.726 9.671 23.707 1.00 89.69 98 ILE A N 1
ATOM 791 C CA . ILE A 1 98 ? -10.878 9.849 22.523 1.00 89.69 98 ILE A CA 1
ATOM 792 C C . ILE A 1 98 ? -10.176 11.199 22.594 1.00 89.69 98 ILE A C 1
ATOM 794 O O . ILE A 1 98 ? -10.821 12.243 22.637 1.00 89.69 98 ILE A O 1
ATOM 798 N N . GLY A 1 99 ? -8.847 11.160 22.557 1.00 88.31 99 GLY A N 1
ATOM 799 C CA . GLY A 1 99 ? -7.987 12.320 22.755 1.00 88.31 99 GLY A CA 1
ATOM 800 C C . GLY A 1 99 ? -7.230 12.218 24.072 1.00 88.31 99 GLY A C 1
ATOM 801 O O . GLY A 1 99 ? -7.141 11.158 24.688 1.00 88.31 99 GLY A O 1
ATOM 802 N N . TRP A 1 100 ? -6.658 13.332 24.499 1.00 88.38 100 TRP A N 1
ATOM 803 C CA . TRP A 1 100 ? -5.832 13.407 25.697 1.00 88.38 100 TRP A CA 1
ATOM 804 C C . TRP A 1 100 ? -6.162 14.689 26.455 1.00 88.38 100 TRP A C 1
ATOM 806 O O . TRP A 1 100 ? -6.283 15.761 25.864 1.00 88.38 100 TRP A O 1
ATOM 816 N N . ASN A 1 101 ? -6.289 14.572 27.776 1.00 82.94 101 ASN A N 1
ATOM 817 C CA . ASN A 1 101 ? -6.398 15.729 28.652 1.00 82.94 101 ASN A CA 1
ATOM 818 C C . ASN A 1 101 ? -4.989 16.280 28.878 1.00 82.94 101 ASN A C 1
ATOM 820 O O . ASN A 1 101 ? -4.230 15.756 29.693 1.00 82.94 101 ASN A O 1
ATOM 824 N N . TYR A 1 102 ? -4.627 17.333 28.147 1.00 70.19 102 TYR A N 1
ATOM 825 C CA . TYR A 1 102 ? -3.556 18.219 28.590 1.00 70.19 102 TYR A CA 1
ATOM 826 C C . TYR A 1 102 ? -4.092 18.913 29.838 1.00 70.19 102 TYR A C 1
ATOM 828 O O . TYR A 1 102 ? -5.078 19.637 29.732 1.00 70.19 102 TYR A O 1
ATOM 836 N N . GLY A 1 103 ? -3.552 18.596 31.015 1.00 65.69 103 GLY A N 1
ATOM 837 C CA . GLY A 1 103 ? -4.082 19.083 32.288 1.00 65.69 103 GLY A CA 1
ATOM 838 C C . GLY A 1 103 ? -4.450 20.567 32.233 1.00 65.69 103 GLY A C 1
ATOM 839 O O . GLY A 1 103 ? -3.643 21.395 31.816 1.00 65.69 103 GLY A O 1
ATOM 840 N N . MET A 1 104 ? -5.681 20.879 32.641 1.00 56.44 104 MET A N 1
ATOM 841 C CA . MET A 1 104 ? -6.034 22.217 33.097 1.00 56.44 104 MET A CA 1
ATOM 842 C C . MET A 1 104 ? -5.076 22.561 34.245 1.00 56.44 104 MET A C 1
ATOM 844 O O . MET A 1 104 ? -5.116 21.905 35.286 1.00 56.44 104 MET A O 1
ATOM 848 N N . SER A 1 105 ? -4.180 23.522 34.018 1.00 48.97 105 SER A N 1
ATOM 849 C CA . SER A 1 105 ? -3.555 24.305 35.087 1.00 48.97 105 SER A CA 1
ATOM 850 C C . SER A 1 105 ? -4.510 25.399 35.530 1.00 48.97 105 SER A C 1
ATOM 852 O O . SER A 1 105 ? -5.034 26.068 34.606 1.00 48.97 105 SER A O 1
#

InterPro domains:
  IPR001548 Peptidase M2, peptidyl-dipeptidase A [PF01401] (1-100)
  IPR001548 Peptidase M2, peptidyl-dipeptidase A [PS52011] (1-101)
  IPR001548 Peptidase M2, peptidyl-dipeptidase A [PTHR10514] (1-102)

Sequence (105 aa):
YYFGTVLQFQIHKAMCLASGQYRPNDPNKLLHKCDIYRSKEAGAIVKKIMESGSSENWRDTLSLAIGENKLDGSALREFFQPLEEWLRNENLRTGQFIGWNYGMS

pLDDT: mean 94.47, std 7.72, range [48.97, 98.69]

Foldseek 3Di:
DVLCVQVVLVLLVQLQVQQVLADPPDPNRASLPGDNPPPPRSVQLVCQLPVCPPVDDNQVSCCVRRVGRDRDNVSVCSNCVVVVVVVVVVCVVVVPDDDDDPDDD

Radius of gyration: 17.91 Å; chains: 1; bounding box: 38×40×50 Å

Organism: Schizaphis graminum (NCBI:txid13262)

Secondary structure (DSSP, 8-state):
-HHHHHHHHHHHHHHHHHTTS--TT-TTS-GGG---TT-HHHHHHHHHHHHTTTTS-HHHHHHHHHS--S--SHHHHHHHHHHHHHHHHHHHHHT---S------